Protein AF-A0A2E2Q9J4-F1 (afdb_monomer_lite)

Radius of gyration: 20.34 Å; chains: 1; bounding box: 45×40×58 Å

Foldseek 3Di:
DPPVVVVVVVLVVLVVLLVP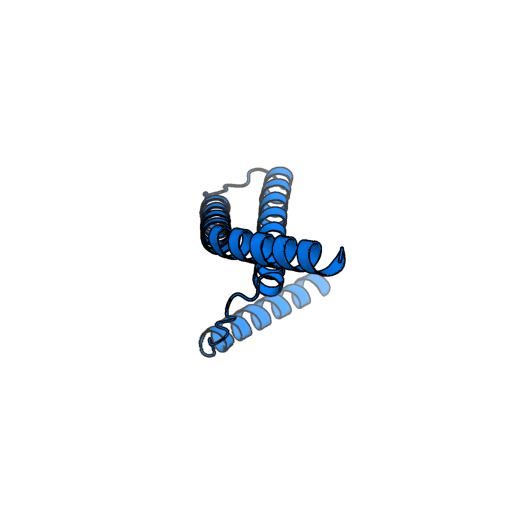LVVVLVVLVVVLCCLVPPPCPPPDPVSVVVSVVVSVVSVVVNVVSVVSNVVSVPDDPPDDDPVVVVVVVVVVVVVVVVVVVVVD

Structure (mmCIF, N/CA/C/O backbone):
data_AF-A0A2E2Q9J4-F1
#
_entry.id   AF-A0A2E2Q9J4-F1
#
loop_
_atom_site.group_PDB
_atom_site.id
_atom_site.type_symbol
_atom_site.label_atom_id
_atom_site.label_alt_id
_atom_site.label_comp_id
_atom_site.label_asym_id
_atom_site.label_entity_id
_atom_site.label_seq_id
_atom_site.pdbx_PDB_ins_code
_atom_site.Cartn_x
_atom_site.Cartn_y
_atom_site.Cartn_z
_atom_site.occupancy
_atom_site.B_iso_or_equiv
_atom_site.auth_seq_id
_atom_site.auth_comp_id
_atom_site.auth_asym_id
_atom_site.auth_atom_id
_atom_site.pdbx_PDB_model_num
ATOM 1 N N . MET A 1 1 ? -14.251 17.903 36.194 1.00 48.47 1 MET A N 1
ATOM 2 C CA . MET A 1 1 ? -14.145 16.563 35.578 1.00 48.47 1 MET A CA 1
ATOM 3 C C . MET A 1 1 ? -13.635 16.670 34.136 1.00 48.47 1 MET A C 1
ATOM 5 O O . MET A 1 1 ? -14.424 16.566 33.209 1.00 48.47 1 MET A O 1
ATOM 9 N N . PRO A 1 2 ? -12.333 16.927 33.919 1.00 60.81 2 PRO A N 1
ATOM 10 C CA . PRO A 1 2 ? -11.774 17.110 32.572 1.00 60.81 2 PRO A CA 1
ATOM 11 C C . PRO A 1 2 ? -11.471 15.797 31.820 1.00 60.81 2 PRO A C 1
ATOM 13 O O . PRO A 1 2 ? -11.302 15.824 30.607 1.00 60.81 2 PRO A O 1
ATOM 16 N N . GLN A 1 3 ? -11.422 14.647 32.504 1.00 58.97 3 GLN A N 1
ATOM 17 C CA . GLN A 1 3 ? -10.981 13.381 31.897 1.00 58.97 3 GLN A CA 1
ATOM 18 C C . GLN A 1 3 ? -12.063 12.687 31.043 1.00 58.97 3 GLN A C 1
ATOM 20 O O . GLN A 1 3 ? -11.729 12.052 30.051 1.00 58.97 3 GLN A O 1
ATOM 25 N N . GLU A 1 4 ? -13.355 12.868 31.344 1.00 63.12 4 GLU A N 1
ATOM 26 C CA . GLU A 1 4 ? -14.455 12.246 30.577 1.00 63.12 4 GLU A CA 1
ATOM 27 C C . GLU A 1 4 ? -14.668 12.848 29.179 1.00 63.12 4 GLU A C 1
ATOM 29 O O . GLU A 1 4 ? -15.202 12.178 28.299 1.00 63.12 4 GLU A O 1
ATOM 34 N N . GLN A 1 5 ? -14.278 14.107 28.950 1.00 65.75 5 GLN A N 1
ATOM 35 C CA . GLN A 1 5 ? -14.431 14.742 27.633 1.00 65.75 5 GLN A CA 1
ATOM 36 C C . GLN A 1 5 ? -13.358 14.268 26.645 1.00 65.75 5 GLN A C 1
ATOM 38 O O . GLN A 1 5 ? -13.662 14.075 25.472 1.00 65.75 5 GLN A O 1
ATOM 43 N N . GLY A 1 6 ? -12.131 14.021 27.121 1.00 68.00 6 GLY A N 1
ATOM 44 C CA . GLY A 1 6 ? -11.033 13.517 26.289 1.00 68.00 6 GLY A CA 1
ATOM 45 C C . GLY A 1 6 ? -11.301 12.116 25.736 1.00 68.00 6 GLY A C 1
ATOM 46 O O . GLY A 1 6 ? -11.124 11.889 24.544 1.00 68.00 6 GLY A O 1
ATOM 47 N N . VAL A 1 7 ? -11.827 11.216 26.573 1.00 74.25 7 VAL A N 1
ATOM 48 C CA . VAL A 1 7 ? -12.165 9.836 26.174 1.00 74.25 7 VAL A CA 1
ATOM 49 C C . VAL A 1 7 ? -13.255 9.813 25.096 1.00 74.25 7 VAL A C 1
ATOM 51 O O . VAL A 1 7 ? -13.136 9.098 24.107 1.00 74.25 7 V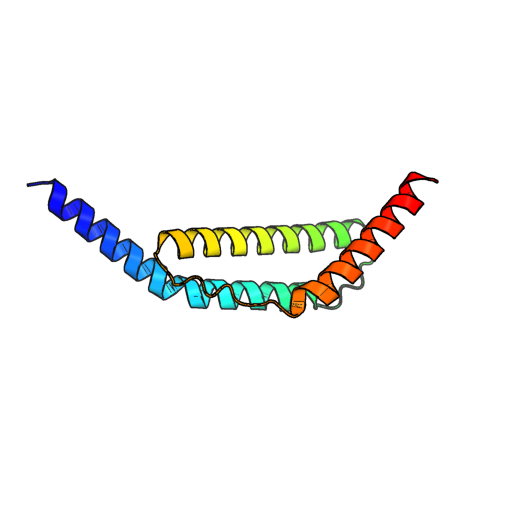AL A O 1
ATOM 54 N N . LYS A 1 8 ? -14.283 10.664 25.218 1.00 79.00 8 LYS A N 1
ATOM 55 C CA . LYS A 1 8 ? -15.370 10.746 24.226 1.00 79.00 8 LYS A CA 1
ATOM 56 C C . LYS A 1 8 ? -14.905 11.252 22.858 1.00 79.00 8 LYS A C 1
ATOM 58 O O . LYS A 1 8 ? -15.421 10.798 21.841 1.00 79.00 8 LYS A O 1
ATOM 63 N N . ILE A 1 9 ? -13.952 12.186 22.826 1.00 81.88 9 ILE A N 1
ATOM 64 C CA . ILE A 1 9 ? -13.378 12.701 21.572 1.00 81.88 9 ILE A CA 1
ATOM 65 C C . ILE A 1 9 ? -12.533 11.620 20.892 1.00 81.88 9 ILE A C 1
ATOM 67 O O . ILE A 1 9 ? -12.607 11.461 19.673 1.00 81.88 9 ILE A O 1
ATOM 71 N N . GLU A 1 10 ? -11.757 10.860 21.666 1.00 84.25 10 GLU A N 1
ATOM 72 C CA . GLU A 1 10 ? -10.932 9.771 21.141 1.00 84.25 10 GLU A CA 1
ATOM 73 C C . GLU A 1 10 ? -11.788 8.652 20.528 1.00 84.25 10 GLU A C 1
ATOM 75 O O . GLU A 1 10 ? -11.547 8.251 19.390 1.00 84.25 10 GLU A O 1
ATOM 80 N N . GLU A 1 11 ? -12.827 8.198 21.234 1.00 85.12 11 GLU A N 1
ATOM 81 C CA . GLU A 1 11 ? -13.756 7.174 20.736 1.00 85.12 11 GLU A CA 1
ATOM 82 C C . GLU A 1 11 ? -14.476 7.610 19.457 1.00 85.12 11 GLU A C 1
ATOM 84 O O . GLU A 1 11 ? -14.653 6.820 18.529 1.00 85.12 11 GLU A O 1
ATOM 89 N N . GLU A 1 12 ? -14.886 8.876 19.391 1.00 89.12 12 GLU A N 1
ATOM 90 C CA . GLU A 1 12 ? -15.554 9.418 18.214 1.00 89.12 12 GLU A CA 1
ATOM 91 C C . GLU A 1 12 ? -14.607 9.523 17.016 1.00 89.12 12 GLU A C 1
ATOM 93 O O . GLU A 1 12 ? -14.956 9.127 15.904 1.00 89.12 12 GLU A O 1
ATOM 98 N N . THR A 1 13 ? -13.371 9.960 17.256 1.00 87.56 13 THR A N 1
ATOM 99 C CA . THR A 1 13 ? -12.319 9.989 16.233 1.00 87.56 13 THR A CA 1
ATOM 100 C C . THR A 1 13 ? -12.043 8.582 15.701 1.00 87.56 13 THR A C 1
ATOM 102 O O . THR A 1 13 ? -11.959 8.379 14.489 1.00 87.56 13 THR A O 1
ATOM 105 N N . ARG A 1 14 ? -11.972 7.586 16.593 1.00 87.44 14 ARG A N 1
ATOM 106 C CA . ARG A 1 14 ? -11.768 6.184 16.222 1.00 87.44 14 ARG A CA 1
ATOM 107 C C . ARG A 1 14 ? -12.900 5.652 15.346 1.00 87.44 14 ARG A C 1
ATOM 109 O O . ARG A 1 14 ? -12.624 5.034 14.322 1.00 87.44 14 ARG A O 1
ATOM 116 N N . ARG A 1 15 ? -14.159 5.954 15.686 1.00 88.00 15 ARG A N 1
ATOM 117 C CA . ARG A 1 15 ? -15.331 5.578 14.873 1.00 88.00 15 ARG A CA 1
ATOM 118 C C . ARG A 1 15 ? -15.302 6.194 13.476 1.00 88.00 15 ARG A C 1
ATOM 120 O O . ARG A 1 15 ? -15.567 5.496 12.502 1.00 88.00 15 ARG A O 1
ATOM 127 N N . GLN A 1 16 ? -14.969 7.478 13.364 1.00 88.31 16 GLN A N 1
ATOM 128 C CA . GLN A 1 16 ? -14.900 8.162 12.067 1.00 88.31 16 GLN A CA 1
ATOM 129 C C . GLN A 1 16 ? -13.794 7.585 11.181 1.00 88.31 16 GLN A C 1
ATOM 131 O O . GLN A 1 16 ? -14.014 7.327 9.997 1.00 88.31 16 GLN A O 1
ATOM 136 N N . ILE A 1 17 ? -12.627 7.322 11.771 1.00 86.56 17 ILE A N 1
ATOM 137 C CA . ILE A 1 17 ? -11.513 6.659 11.092 1.00 86.56 17 ILE A CA 1
ATOM 138 C C . ILE A 1 17 ? -11.928 5.256 10.641 1.00 86.56 17 ILE A C 1
ATOM 140 O O . ILE A 1 17 ? -11.709 4.904 9.483 1.00 86.56 17 ILE A O 1
ATOM 144 N N . ALA A 1 18 ? -12.587 4.484 11.507 1.00 86.19 18 ALA A N 1
ATOM 145 C CA . ALA A 1 18 ? -13.046 3.142 11.170 1.00 86.19 18 ALA A CA 1
ATOM 146 C C . ALA A 1 18 ? -14.074 3.116 10.033 1.00 86.19 18 ALA A C 1
ATOM 148 O O . ALA A 1 18 ? -14.081 2.182 9.236 1.00 86.19 18 ALA A O 1
ATOM 149 N N . HIS A 1 19 ? -14.911 4.149 9.929 1.00 87.62 19 HIS A N 1
ATOM 150 C CA . HIS A 1 19 ? -15.872 4.285 8.839 1.00 87.62 19 HIS A CA 1
ATOM 151 C C . HIS A 1 19 ? -15.202 4.622 7.498 1.00 87.62 19 HIS A C 1
ATOM 153 O O . HIS A 1 19 ? -15.603 4.104 6.463 1.00 87.62 19 HIS A O 1
ATOM 159 N N . PHE A 1 20 ? -14.174 5.474 7.510 1.00 88.81 20 PHE A N 1
ATOM 160 C CA . PHE A 1 20 ? -13.497 5.947 6.298 1.00 88.81 20 PHE A CA 1
ATOM 161 C C . PHE A 1 20 ? -12.455 4.962 5.739 1.00 88.81 20 PHE A C 1
ATOM 163 O O . PHE A 1 20 ? -12.241 4.887 4.528 1.00 88.81 20 PHE A O 1
ATOM 170 N N . LEU A 1 21 ? -11.769 4.227 6.616 1.00 88.94 21 LEU A N 1
ATOM 171 C CA . LEU A 1 21 ? -10.604 3.423 6.247 1.00 88.94 21 LEU A CA 1
ATOM 172 C C . LEU A 1 21 ? -10.856 2.309 5.221 1.00 88.94 21 LEU A C 1
ATOM 174 O O . LEU A 1 21 ? -10.004 2.166 4.341 1.00 88.94 21 LEU A O 1
ATOM 178 N N . PRO A 1 22 ? -11.960 1.538 5.276 1.00 88.62 22 PRO A N 1
ATOM 179 C CA . PRO A 1 22 ? -12.207 0.478 4.300 1.00 88.62 22 PRO A CA 1
ATOM 180 C C . PRO A 1 22 ? -12.186 0.991 2.854 1.00 88.62 22 PRO A C 1
ATOM 182 O O . PRO A 1 22 ? -11.465 0.448 2.014 1.00 88.62 22 PRO A O 1
ATOM 185 N N . ASP A 1 23 ? -12.880 2.098 2.585 1.00 89.88 23 ASP A N 1
ATOM 186 C CA . ASP A 1 23 ? -12.938 2.708 1.253 1.00 89.88 23 ASP A CA 1
ATOM 187 C C . ASP A 1 23 ? -11.582 3.287 0.832 1.00 89.88 23 ASP A C 1
ATOM 189 O O . ASP A 1 23 ? -11.167 3.156 -0.323 1.00 89.88 23 ASP A O 1
ATOM 193 N N . ALA A 1 24 ? -10.853 3.902 1.770 1.00 89.81 24 ALA A N 1
ATOM 194 C CA . ALA A 1 24 ? -9.519 4.437 1.512 1.00 89.81 24 ALA A CA 1
ATOM 195 C C . ALA A 1 24 ? -8.516 3.332 1.136 1.00 89.81 24 ALA A C 1
ATOM 197 O O . ALA A 1 24 ? -7.735 3.502 0.194 1.00 89.81 24 ALA A O 1
ATOM 198 N N . ILE A 1 25 ? -8.561 2.192 1.834 1.00 88.56 25 ILE A N 1
ATOM 199 C CA . ILE A 1 25 ? -7.723 1.020 1.552 1.00 88.56 25 ILE A CA 1
ATOM 200 C C . ILE A 1 25 ? -8.086 0.443 0.183 1.00 88.56 25 ILE A C 1
ATOM 202 O O . ILE A 1 25 ? -7.201 0.285 -0.659 1.00 88.56 25 ILE A O 1
ATOM 206 N N . ALA A 1 26 ? -9.375 0.200 -0.075 1.00 90.56 26 ALA A N 1
ATOM 207 C CA . ALA A 1 26 ? -9.846 -0.349 -1.345 1.00 90.56 26 ALA A CA 1
ATOM 208 C C . ALA A 1 26 ? -9.439 0.531 -2.537 1.00 90.56 26 ALA A C 1
ATOM 210 O O . ALA A 1 26 ? -8.875 0.043 -3.518 1.00 90.56 26 ALA A O 1
ATOM 211 N N . LYS A 1 27 ? -9.638 1.850 -2.428 1.00 93.62 27 LYS A N 1
ATOM 212 C CA . LYS A 1 27 ? -9.265 2.808 -3.475 1.00 93.62 27 LYS A CA 1
ATOM 213 C C . LYS A 1 27 ? -7.756 2.860 -3.710 1.00 93.62 27 LYS A C 1
ATOM 215 O O . LYS A 1 27 ? -7.323 2.956 -4.860 1.00 93.62 27 LYS A O 1
ATOM 220 N N . THR A 1 28 ? -6.957 2.798 -2.646 1.00 91.19 28 THR A N 1
ATOM 221 C CA . THR A 1 28 ? -5.490 2.822 -2.758 1.00 91.19 28 THR A CA 1
ATOM 222 C C . THR A 1 28 ? -4.975 1.543 -3.415 1.00 91.19 28 THR A C 1
ATOM 224 O O . THR A 1 28 ? -4.143 1.625 -4.315 1.00 91.19 28 THR A O 1
ATOM 227 N N . LEU A 1 29 ? -5.516 0.378 -3.042 1.00 92.69 29 LEU A N 1
ATOM 228 C CA . LEU A 1 29 ? -5.187 -0.900 -3.675 1.00 92.69 29 LEU A CA 1
ATOM 229 C C . LEU A 1 29 ? -5.570 -0.924 -5.157 1.00 92.69 29 LEU A C 1
ATOM 231 O O . LEU A 1 29 ? -4.773 -1.381 -5.972 1.00 92.69 29 LEU A O 1
ATOM 235 N N . GLN A 1 30 ? -6.750 -0.409 -5.517 1.00 93.00 30 GLN A N 1
ATOM 236 C CA . GLN A 1 30 ? -7.160 -0.326 -6.919 1.00 93.00 30 GLN A CA 1
ATOM 237 C C . GLN A 1 30 ? -6.231 0.597 -7.713 1.00 93.00 30 GLN A C 1
ATOM 239 O O . GLN A 1 30 ? -5.709 0.195 -8.742 1.00 93.00 30 GLN A O 1
ATOM 244 N N . SER A 1 31 ? -5.941 1.788 -7.183 1.00 90.81 31 SER A N 1
ATOM 245 C CA . SER A 1 31 ? -5.028 2.743 -7.827 1.00 90.81 31 SER A CA 1
ATOM 246 C C . SER A 1 31 ? -3.623 2.164 -8.011 1.00 90.81 31 SER A C 1
ATOM 248 O O . SER A 1 31 ? -2.983 2.420 -9.025 1.00 90.81 31 SER A O 1
ATOM 250 N N . TYR A 1 32 ? -3.137 1.384 -7.038 1.00 93.12 32 TYR A N 1
ATOM 251 C CA . TYR A 1 32 ? -1.864 0.677 -7.151 1.00 93.12 32 TYR A CA 1
ATOM 252 C C . TYR A 1 32 ? -1.890 -0.359 -8.277 1.00 93.12 32 TYR A C 1
ATOM 254 O O . TYR A 1 32 ? -0.981 -0.352 -9.098 1.00 93.12 32 TYR A O 1
ATOM 262 N N . LYS A 1 33 ? -2.921 -1.215 -8.331 1.00 91.62 33 LYS A N 1
ATOM 263 C CA . LYS A 1 33 ? -3.071 -2.227 -9.388 1.00 91.62 33 LYS A CA 1
ATOM 264 C C . LYS A 1 33 ? -3.147 -1.574 -10.763 1.00 91.62 33 LYS A C 1
ATOM 266 O O . LYS A 1 33 ? -2.358 -1.918 -11.627 1.00 91.62 33 LYS A O 1
ATOM 271 N N . ASP A 1 34 ? -3.999 -0.563 -10.919 1.00 91.56 34 ASP A N 1
ATOM 272 C CA . ASP A 1 34 ? -4.151 0.172 -12.179 1.00 91.56 34 ASP A CA 1
ATOM 273 C C . ASP A 1 34 ? -2.831 0.815 -12.627 1.00 91.56 34 ASP A C 1
ATOM 275 O O . ASP A 1 34 ? -2.503 0.814 -13.810 1.00 91.56 34 ASP A O 1
ATOM 279 N N . PHE A 1 35 ? -2.062 1.369 -11.684 1.00 90.00 35 PHE A N 1
ATOM 280 C CA . PHE A 1 35 ? -0.762 1.962 -11.983 1.00 90.00 35 PHE A CA 1
ATOM 281 C C . PHE A 1 35 ? 0.287 0.900 -12.327 1.00 90.00 35 PHE A C 1
ATOM 283 O O . PHE A 1 35 ? 1.033 1.089 -13.281 1.00 90.00 35 PHE A O 1
ATOM 290 N N . TYR A 1 36 ? 0.336 -0.209 -11.589 1.00 89.06 36 TYR A N 1
ATOM 291 C CA . TYR A 1 36 ? 1.280 -1.305 -11.815 1.00 89.06 36 TYR A CA 1
ATOM 292 C C . TYR A 1 36 ? 1.021 -2.032 -13.142 1.00 89.06 36 TYR A C 1
ATOM 294 O O . TYR A 1 36 ? 1.961 -2.307 -13.881 1.00 89.06 36 TYR A O 1
ATOM 302 N N . ASP A 1 37 ? -0.249 -2.287 -13.457 1.00 87.38 37 ASP A N 1
ATOM 303 C CA . ASP A 1 37 ? -0.686 -2.964 -14.682 1.00 87.38 37 ASP A CA 1
ATOM 304 C C . ASP A 1 37 ? -0.708 -2.026 -15.896 1.00 87.38 37 ASP A C 1
ATOM 306 O O . ASP A 1 37 ? -0.876 -2.485 -17.028 1.00 87.38 37 ASP A O 1
ATOM 310 N N . SER A 1 38 ? -0.556 -0.709 -15.692 1.00 83.56 38 SER A N 1
ATOM 311 C CA . SER A 1 38 ? -0.393 0.216 -16.809 1.00 83.56 38 SER A CA 1
ATOM 312 C C . SER A 1 38 ? 0.881 -0.162 -17.559 1.00 83.56 38 SER A C 1
ATOM 314 O O . SER A 1 38 ? 1.975 -0.077 -17.008 1.00 83.56 38 SER A O 1
ATOM 316 N N . ASP A 1 39 ? 0.701 -0.659 -18.787 1.00 60.94 39 ASP A N 1
ATOM 317 C CA . ASP A 1 39 ? 1.727 -1.240 -19.654 1.00 60.94 39 ASP A CA 1
ATOM 318 C C . ASP A 1 39 ? 2.926 -0.296 -19.783 1.00 60.94 39 ASP A C 1
ATOM 320 O O . ASP A 1 39 ? 2.958 0.633 -20.595 1.00 60.94 39 ASP A O 1
ATOM 324 N N . ALA A 1 40 ? 3.896 -0.480 -18.896 1.00 64.56 40 ALA A N 1
ATOM 325 C CA . ALA A 1 40 ? 5.049 0.376 -18.817 1.00 64.56 40 ALA A CA 1
ATOM 326 C C . ALA A 1 40 ? 6.132 -0.245 -19.694 1.00 64.56 40 ALA A C 1
ATOM 328 O O . ALA A 1 40 ? 7.031 -0.948 -19.230 1.00 64.56 40 ALA A O 1
ATOM 329 N N . GLY A 1 41 ? 6.028 0.021 -20.996 1.00 74.19 41 GLY A N 1
ATOM 330 C CA . GLY A 1 41 ? 7.148 -0.103 -21.919 1.00 74.19 41 GLY A CA 1
ATOM 331 C C . GLY A 1 41 ? 8.241 0.873 -21.495 1.00 74.19 41 GLY A C 1
ATOM 332 O O . GLY A 1 41 ? 8.325 1.975 -22.022 1.00 74.19 41 GLY A O 1
ATOM 333 N N . PHE A 1 42 ? 9.024 0.508 -20.478 1.00 84.31 42 PHE A N 1
ATOM 334 C CA . PHE A 1 42 ? 10.079 1.358 -19.945 1.00 84.31 42 PHE A CA 1
ATOM 335 C C . PHE A 1 42 ? 11.157 1.545 -21.014 1.00 84.31 42 PHE A C 1
ATOM 337 O O . PHE A 1 42 ? 11.858 0.595 -21.365 1.00 84.31 42 PHE A O 1
ATOM 344 N N . GLU A 1 43 ? 11.330 2.771 -21.502 1.00 89.38 43 GLU A N 1
ATOM 345 C CA . GLU A 1 43 ? 12.353 3.088 -22.503 1.00 89.38 43 GLU A CA 1
ATOM 346 C C . GLU A 1 43 ? 13.707 3.389 -21.843 1.00 89.38 43 GLU A C 1
ATOM 348 O O . GLU A 1 43 ? 14.756 3.386 -22.493 1.00 89.38 43 GLU A O 1
ATOM 353 N N . SER A 1 44 ? 13.712 3.623 -20.525 1.00 91.31 44 SER A N 1
ATOM 354 C CA . SER A 1 44 ? 14.923 3.917 -19.763 1.00 91.31 44 SER A CA 1
ATOM 355 C C . SER A 1 44 ? 14.906 3.378 -18.329 1.00 91.31 44 SER A C 1
ATOM 357 O O . SER A 1 44 ? 13.871 3.262 -17.671 1.00 91.31 44 SER A O 1
ATOM 359 N N . ALA A 1 45 ? 16.102 3.142 -17.773 1.00 91.31 45 ALA A N 1
ATOM 360 C CA . ALA A 1 45 ? 16.269 2.788 -16.358 1.00 91.31 45 ALA A CA 1
ATOM 361 C C . ALA A 1 45 ? 15.710 3.864 -15.404 1.00 91.31 45 ALA A C 1
ATOM 363 O O . ALA A 1 45 ? 15.318 3.564 -14.275 1.00 91.31 45 ALA A O 1
ATOM 364 N N . LYS A 1 46 ? 15.660 5.126 -15.853 1.00 92.25 46 LYS A N 1
ATOM 365 C CA . LYS A 1 46 ? 15.084 6.236 -15.090 1.00 92.25 46 LYS A CA 1
ATOM 366 C C . LYS A 1 46 ? 13.567 6.098 -14.971 1.00 92.25 46 LYS A C 1
ATOM 368 O O . LYS A 1 46 ? 13.046 6.286 -13.876 1.00 92.25 46 LYS A O 1
ATOM 373 N N . GLU A 1 47 ? 12.880 5.762 -16.061 1.00 90.00 47 GLU A N 1
ATOM 374 C CA . GLU A 1 47 ? 11.431 5.519 -16.058 1.00 90.00 47 GLU A CA 1
ATOM 375 C C . GLU A 1 47 ? 11.071 4.312 -15.200 1.00 90.00 47 GLU A C 1
ATOM 377 O O . GLU A 1 47 ? 10.203 4.426 -14.337 1.00 90.00 47 GLU A O 1
ATOM 382 N N . PHE A 1 48 ? 11.812 3.209 -15.349 1.00 90.06 48 PHE A N 1
ATOM 383 C CA . PHE A 1 48 ? 11.659 2.033 -14.492 1.00 90.06 48 PHE A CA 1
ATOM 384 C C . PHE A 1 48 ? 11.814 2.391 -13.006 1.00 90.06 48 PHE A C 1
ATOM 386 O O . PHE A 1 48 ? 10.957 2.076 -12.181 1.00 90.06 48 PHE A O 1
ATOM 393 N N . SER A 1 49 ? 12.887 3.108 -12.656 1.00 92.12 49 SER A N 1
ATOM 394 C CA . SER A 1 49 ? 13.157 3.518 -11.274 1.00 92.12 49 SER A CA 1
ATOM 395 C C . SER A 1 49 ? 12.077 4.452 -10.717 1.00 92.12 49 SER A C 1
ATOM 397 O O . SER A 1 49 ? 11.652 4.289 -9.570 1.00 92.12 49 SER A O 1
ATOM 399 N N . ALA A 1 50 ? 11.595 5.407 -11.518 1.00 91.88 50 ALA A N 1
ATOM 400 C CA . ALA A 1 50 ? 10.540 6.334 -11.119 1.00 91.88 50 ALA A CA 1
ATOM 401 C C . ALA A 1 50 ? 9.205 5.611 -10.884 1.00 91.88 50 ALA A C 1
ATOM 403 O O . ALA A 1 50 ? 8.592 5.795 -9.831 1.00 91.88 50 ALA A O 1
ATOM 404 N N . HIS A 1 51 ? 8.797 4.744 -11.814 1.00 91.25 51 HIS A N 1
ATOM 405 C CA . HIS A 1 51 ? 7.591 3.930 -11.683 1.00 91.25 51 HIS A CA 1
ATOM 406 C C . HIS A 1 51 ? 7.666 3.032 -10.445 1.00 91.25 51 HIS A C 1
ATOM 408 O O . HIS A 1 51 ? 6.783 3.062 -9.590 1.00 91.25 51 HIS A O 1
ATOM 414 N N . HIS A 1 52 ? 8.771 2.306 -10.272 1.00 90.81 52 HIS A N 1
ATOM 415 C CA . HIS A 1 52 ? 8.929 1.412 -9.131 1.00 90.81 52 HIS A CA 1
ATOM 416 C C . HIS A 1 52 ? 8.997 2.172 -7.793 1.00 90.81 52 HIS A C 1
ATOM 418 O O . HIS A 1 52 ? 8.514 1.686 -6.770 1.00 90.81 52 HIS A O 1
ATOM 424 N N . SER A 1 53 ? 9.541 3.394 -7.779 1.00 92.94 53 SER A N 1
ATOM 425 C CA . SER A 1 53 ? 9.514 4.266 -6.596 1.00 92.94 53 SER A CA 1
ATOM 426 C C . SER A 1 53 ? 8.094 4.721 -6.244 1.00 92.94 53 SER A C 1
ATOM 428 O O . SER A 1 53 ? 7.741 4.735 -5.065 1.00 92.94 53 SER A O 1
ATOM 430 N N . ALA A 1 54 ? 7.262 5.035 -7.242 1.00 91.00 54 ALA A N 1
ATOM 431 C CA . ALA A 1 54 ? 5.851 5.350 -7.030 1.00 91.00 54 ALA A CA 1
ATOM 432 C C . ALA A 1 54 ? 5.077 4.138 -6.479 1.00 91.00 54 ALA A C 1
ATOM 434 O O . ALA A 1 54 ? 4.349 4.277 -5.495 1.00 91.00 54 ALA A O 1
ATOM 435 N N . CYS A 1 55 ? 5.316 2.939 -7.021 1.00 91.44 55 CYS A N 1
ATOM 436 C CA . CYS A 1 55 ? 4.752 1.685 -6.509 1.00 91.44 55 CYS A CA 1
ATOM 437 C C . CYS A 1 55 ? 5.116 1.445 -5.036 1.00 91.44 55 CYS A C 1
ATOM 439 O O . CYS A 1 55 ? 4.243 1.167 -4.215 1.00 91.44 55 CYS A O 1
ATOM 441 N N . LYS A 1 56 ? 6.389 1.631 -4.661 1.00 92.69 56 LYS A N 1
ATOM 442 C CA . LYS A 1 56 ? 6.829 1.523 -3.258 1.00 92.69 56 LYS A CA 1
ATOM 443 C C . LYS A 1 56 ? 6.123 2.523 -2.343 1.00 92.69 56 LYS A C 1
ATOM 445 O O .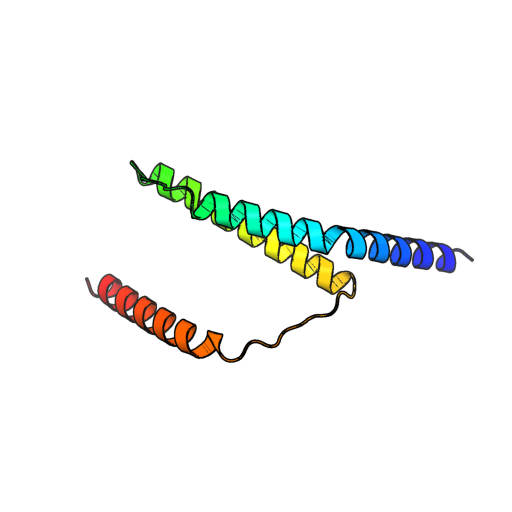 LYS A 1 56 ? 5.729 2.162 -1.237 1.00 92.69 56 LYS A O 1
ATOM 450 N N . ALA A 1 57 ? 5.952 3.767 -2.792 1.00 93.31 57 ALA A N 1
ATOM 451 C CA . ALA A 1 57 ? 5.241 4.784 -2.023 1.00 93.31 57 ALA A CA 1
ATOM 452 C C . ALA A 1 57 ? 3.758 4.421 -1.822 1.00 93.31 57 ALA A C 1
ATOM 454 O O . ALA A 1 57 ? 3.230 4.601 -0.725 1.00 93.31 57 ALA A O 1
ATOM 455 N N . ALA A 1 58 ? 3.103 3.861 -2.844 1.00 90.94 58 ALA A N 1
ATOM 456 C CA . ALA A 1 58 ? 1.728 3.379 -2.744 1.00 90.94 58 ALA A CA 1
ATOM 457 C C . ALA A 1 58 ? 1.592 2.218 -1.742 1.00 90.94 58 ALA A C 1
ATOM 459 O O . ALA A 1 58 ? 0.698 2.249 -0.898 1.00 90.94 58 ALA A O 1
ATOM 460 N N . ILE A 1 59 ? 2.509 1.244 -1.763 1.00 91.31 59 ILE A N 1
ATOM 461 C CA . ILE A 1 59 ? 2.528 0.139 -0.788 1.00 91.31 59 ILE A CA 1
ATOM 462 C C . ILE A 1 59 ? 2.713 0.673 0.639 1.00 91.31 59 ILE A C 1
ATOM 464 O O . ILE A 1 59 ? 1.940 0.327 1.529 1.00 91.31 59 ILE A O 1
ATOM 468 N N . ALA A 1 60 ? 3.669 1.582 0.854 1.00 92.56 60 ALA A N 1
ATOM 469 C CA . ALA A 1 60 ? 3.883 2.203 2.163 1.00 92.56 60 ALA A CA 1
ATOM 470 C C . ALA A 1 60 ? 2.638 2.965 2.663 1.00 92.56 60 ALA A C 1
ATOM 472 O O . ALA A 1 60 ? 2.350 2.979 3.862 1.00 92.56 60 ALA A O 1
ATOM 473 N N . HIS A 1 61 ? 1.871 3.575 1.754 1.00 92.62 61 HIS A N 1
ATOM 474 C CA . HIS A 1 61 ? 0.598 4.208 2.089 1.00 92.62 61 HIS A CA 1
ATOM 475 C C . HIS A 1 61 ? -0.451 3.177 2.536 1.00 92.62 61 HIS A C 1
ATOM 477 O O . HIS A 1 61 ? -1.091 3.381 3.566 1.00 92.62 61 HIS A O 1
ATOM 483 N N . VAL A 1 62 ? -0.581 2.042 1.838 1.00 91.19 62 VAL A N 1
ATOM 484 C CA . VAL A 1 62 ? -1.476 0.943 2.251 1.00 91.19 62 VAL A CA 1
ATOM 485 C C .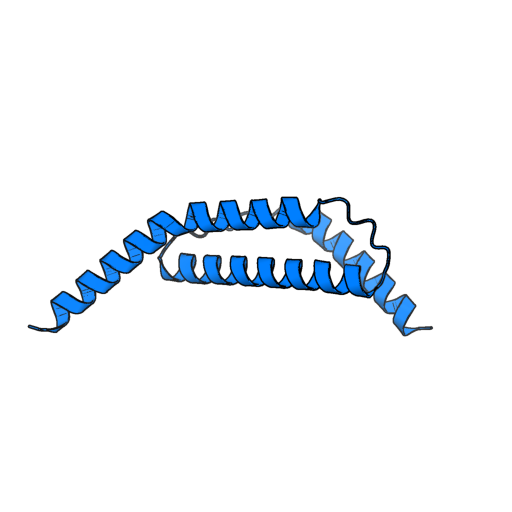 VAL A 1 62 ? -1.090 0.402 3.630 1.00 91.19 62 VAL A C 1
ATOM 487 O O . VAL A 1 62 ? -1.957 0.248 4.489 1.00 91.19 62 VAL A O 1
ATOM 490 N N . GLU A 1 63 ? 0.199 0.178 3.891 1.00 90.56 63 GLU A N 1
ATOM 491 C CA . GLU A 1 63 ? 0.675 -0.263 5.209 1.00 90.56 63 GLU A CA 1
ATOM 492 C C . GLU A 1 63 ? 0.292 0.715 6.327 1.00 90.56 63 GLU A C 1
ATOM 494 O O . GLU A 1 63 ? -0.068 0.294 7.430 1.00 90.56 63 GLU A O 1
ATOM 499 N N . LEU A 1 64 ? 0.364 2.025 6.063 1.00 92.69 64 LEU A N 1
ATOM 500 C CA . LEU A 1 64 ? -0.046 3.048 7.021 1.00 92.69 64 LEU A CA 1
ATOM 501 C C . LEU A 1 64 ? -1.553 2.990 7.296 1.00 92.69 64 LEU A C 1
ATOM 503 O O . LEU A 1 64 ? -1.957 3.062 8.457 1.00 92.69 64 LEU A O 1
ATOM 507 N N . LEU A 1 65 ? -2.373 2.818 6.258 1.00 89.62 65 LEU A N 1
ATOM 508 C CA . LEU A 1 65 ? -3.823 2.675 6.404 1.00 89.62 65 LEU A CA 1
ATOM 509 C C . LEU A 1 65 ? -4.188 1.416 7.204 1.00 89.62 65 LEU A C 1
ATOM 511 O O . LEU A 1 65 ? -5.040 1.487 8.084 1.00 89.62 65 LEU A O 1
ATOM 515 N N . ILE A 1 66 ? -3.497 0.292 6.977 1.00 87.50 66 ILE A N 1
ATOM 516 C CA . ILE A 1 66 ? -3.676 -0.941 7.763 1.00 87.50 66 ILE A CA 1
ATOM 517 C C . ILE A 1 66 ? -3.294 -0.715 9.230 1.00 87.50 66 ILE A C 1
ATOM 519 O O . ILE A 1 66 ? -4.026 -1.124 10.130 1.00 87.50 66 ILE A O 1
ATOM 523 N N . LYS A 1 67 ? -2.169 -0.040 9.503 1.00 88.69 67 LYS A N 1
ATOM 524 C CA . LYS A 1 67 ? -1.774 0.312 10.880 1.00 88.69 67 LYS A CA 1
ATOM 525 C C . LYS A 1 67 ? -2.834 1.178 11.559 1.00 88.69 67 LYS A C 1
ATOM 527 O O . LYS A 1 67 ? -3.144 0.950 12.727 1.00 88.69 67 LYS A O 1
ATOM 532 N N . LEU A 1 68 ? -3.413 2.131 10.828 1.00 88.00 68 LEU A N 1
ATOM 533 C CA . LEU A 1 68 ? -4.486 2.976 11.340 1.00 88.00 68 LEU A CA 1
ATOM 534 C C . LEU A 1 68 ? -5.783 2.183 11.568 1.00 88.00 68 LEU A C 1
ATOM 536 O O . LEU A 1 68 ? -6.463 2.421 12.559 1.00 88.00 68 LEU A O 1
ATOM 540 N N . ALA A 1 69 ? -6.088 1.199 10.716 1.00 85.00 69 ALA A N 1
ATOM 541 C CA . ALA A 1 69 ? -7.244 0.315 10.880 1.00 85.00 69 ALA A CA 1
ATOM 542 C C . ALA A 1 69 ? -7.126 -0.553 12.135 1.00 85.00 69 ALA A C 1
ATOM 544 O O . ALA A 1 69 ? -8.080 -0.670 12.899 1.00 85.00 69 ALA A O 1
ATOM 545 N N . LYS A 1 70 ? -5.928 -1.087 12.393 1.00 85.25 70 LYS A N 1
ATOM 546 C CA . LYS A 1 70 ? -5.624 -1.837 13.619 1.00 85.25 70 LYS A CA 1
ATOM 547 C C . LYS A 1 70 ? -5.740 -0.966 14.866 1.00 85.25 70 LYS A C 1
ATOM 549 O O . LYS A 1 70 ? -6.265 -1.419 15.873 1.00 85.25 70 LYS A O 1
ATOM 554 N N . TRP A 1 71 ? -5.289 0.288 14.797 1.00 87.62 71 TRP A N 1
ATOM 555 C CA . TRP A 1 71 ? -5.504 1.256 15.879 1.00 87.62 71 TRP A CA 1
ATOM 556 C C . TRP A 1 71 ? -6.993 1.580 16.087 1.00 87.62 71 TRP A C 1
ATOM 558 O O . TRP A 1 71 ? -7.409 1.873 17.205 1.00 87.62 71 TRP A O 1
ATOM 568 N N . ALA A 1 72 ? -7.796 1.509 15.023 1.00 84.31 72 ALA A N 1
ATOM 569 C CA . ALA A 1 72 ? -9.225 1.788 15.052 1.00 84.31 72 ALA A CA 1
ATOM 570 C C . ALA A 1 72 ? -10.120 0.576 15.383 1.00 84.31 72 ALA A C 1
ATOM 572 O O . ALA A 1 72 ? -11.335 0.671 15.220 1.00 84.31 72 ALA A O 1
ATOM 573 N N . ASP A 1 73 ? -9.538 -0.524 15.873 1.00 79.44 73 ASP A N 1
ATOM 574 C CA . ASP A 1 73 ? -10.232 -1.760 16.266 1.00 79.44 73 ASP A CA 1
ATOM 575 C C . ASP A 1 73 ? -11.054 -2.420 15.131 1.00 79.44 73 ASP A C 1
ATOM 577 O O . ASP A 1 73 ? -12.078 -3.059 15.387 1.00 79.44 73 ASP A O 1
ATOM 581 N N . LEU A 1 74 ? -10.625 -2.298 13.864 1.00 67.62 74 LEU A N 1
ATOM 582 C CA . LEU A 1 74 ? -11.241 -3.072 12.777 1.00 67.62 74 LEU A CA 1
ATOM 583 C C . LEU A 1 74 ? -10.870 -4.560 12.896 1.00 67.62 74 LEU A C 1
ATOM 585 O O . LEU A 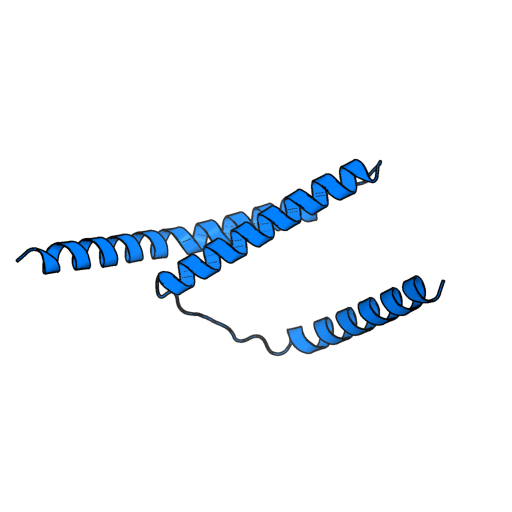1 74 ? -9.720 -4.876 13.215 1.00 67.62 74 LEU A O 1
ATOM 589 N N . PRO A 1 75 ? -11.816 -5.480 12.623 1.00 60.47 75 PRO A N 1
ATOM 590 C CA . PRO A 1 75 ? -11.551 -6.912 12.686 1.00 60.47 75 PRO A CA 1
ATOM 591 C C . PRO A 1 75 ? -10.451 -7.315 11.693 1.00 60.47 75 PRO A C 1
ATOM 593 O O . PRO A 1 75 ? -10.477 -6.921 10.528 1.00 60.47 75 PRO A O 1
ATOM 596 N N . ASP A 1 76 ? -9.486 -8.106 12.171 1.00 54.56 76 ASP A N 1
ATOM 597 C CA . ASP A 1 76 ? -8.386 -8.653 11.370 1.00 54.56 76 ASP A CA 1
ATOM 598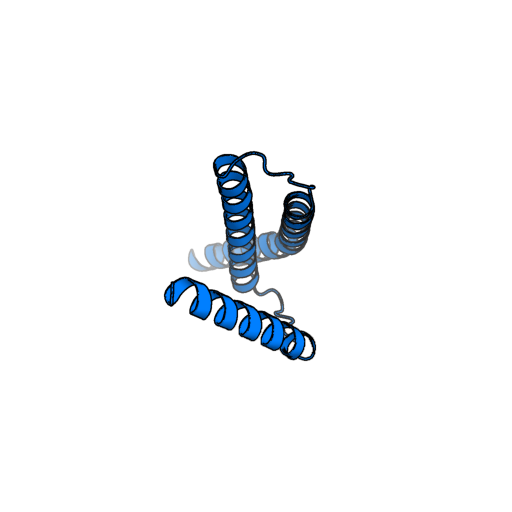 C C . ASP A 1 76 ? -8.807 -10.038 10.846 1.00 54.56 76 ASP A C 1
ATOM 600 O O . ASP A 1 76 ? -8.715 -11.041 11.556 1.00 54.56 76 ASP A O 1
ATOM 604 N N . GLU A 1 77 ? -9.330 -10.105 9.620 1.00 55.16 77 GLU A N 1
ATOM 605 C CA . GLU A 1 77 ? -9.641 -11.378 8.957 1.00 55.16 77 GLU A CA 1
ATOM 606 C C . GLU A 1 77 ? -8.378 -11.945 8.296 1.00 55.16 77 GLU A C 1
ATOM 608 O O . GLU A 1 77 ? -8.182 -11.859 7.088 1.00 55.16 77 GLU A O 1
ATOM 613 N N . THR A 1 78 ? -7.478 -12.520 9.094 1.00 51.78 78 THR A N 1
ATOM 614 C CA . THR A 1 78 ? -6.297 -13.226 8.570 1.00 51.78 78 THR A CA 1
ATOM 615 C C . THR A 1 78 ? -6.555 -14.729 8.526 1.00 51.78 78 THR A C 1
ATOM 617 O O . THR A 1 78 ? -6.358 -15.459 9.497 1.00 51.78 78 THR A O 1
ATOM 620 N N . GLY A 1 79 ? -7.022 -15.204 7.371 1.00 49.94 79 GLY A N 1
ATOM 621 C CA . GLY A 1 79 ? -7.337 -16.611 7.139 1.00 49.94 79 GLY A CA 1
ATOM 622 C C . GLY A 1 79 ? -7.135 -17.038 5.689 1.00 49.94 79 GLY A C 1
ATOM 623 O O . GLY A 1 79 ? -8.099 -17.411 5.034 1.00 49.94 79 GLY A O 1
ATOM 624 N N . HIS A 1 80 ? -5.893 -17.045 5.200 1.00 52.12 80 HIS A N 1
ATOM 625 C CA . HIS A 1 80 ? -5.555 -17.597 3.883 1.00 52.12 80 HIS A CA 1
ATOM 626 C C . HIS A 1 80 ? -4.373 -18.566 4.033 1.00 52.12 80 HIS A C 1
ATOM 628 O O . HIS A 1 80 ? -3.282 -18.143 4.383 1.00 52.12 80 HIS A O 1
ATOM 634 N N . ARG A 1 81 ? -4.617 -19.877 3.864 1.00 54.56 81 ARG A N 1
ATOM 635 C CA . ARG A 1 81 ? -3.601 -20.955 3.975 1.00 54.56 81 ARG A CA 1
ATOM 636 C C . ARG A 1 81 ? -3.240 -21.611 2.633 1.00 54.56 81 ARG A C 1
ATOM 638 O O . ARG A 1 81 ? -2.322 -22.420 2.592 1.00 54.56 81 ARG A O 1
ATOM 645 N N . GLU A 1 82 ? -3.970 -21.328 1.552 1.00 55.47 82 GLU A N 1
ATOM 646 C CA . GLU A 1 82 ? -3.719 -21.933 0.228 1.00 55.47 82 GLU A CA 1
ATOM 647 C C . GLU A 1 82 ? -2.746 -21.113 -0.638 1.00 55.47 82 GLU A C 1
ATOM 649 O O . GLU A 1 82 ? -1.986 -21.696 -1.407 1.00 55.47 82 GLU A O 1
ATOM 654 N N . GLU A 1 83 ? -2.680 -19.790 -0.454 1.00 56.97 83 GLU A N 1
ATOM 655 C CA . GLU A 1 83 ? -1.747 -18.893 -1.164 1.00 56.97 83 GLU A CA 1
ATOM 656 C C . GLU A 1 83 ? -0.268 -19.126 -0.772 1.00 56.97 83 GLU A C 1
ATOM 658 O O . GLU A 1 83 ? 0.651 -18.778 -1.517 1.00 56.97 83 GLU A O 1
ATOM 663 N N . ASP A 1 84 ? -0.021 -19.797 0.358 1.00 64.44 84 ASP A N 1
ATOM 664 C CA . ASP A 1 84 ? 1.316 -20.002 0.929 1.00 64.44 84 ASP A CA 1
ATOM 665 C C . ASP A 1 84 ? 2.223 -20.902 0.066 1.00 64.44 84 ASP A C 1
ATOM 667 O O . ASP A 1 84 ? 3.442 -20.714 0.031 1.00 64.44 84 ASP A O 1
ATOM 671 N N . ALA A 1 85 ? 1.656 -21.884 -0.647 1.00 73.94 85 ALA A N 1
ATOM 672 C CA . ALA A 1 85 ? 2.439 -22.851 -1.423 1.00 73.94 85 ALA A CA 1
ATOM 673 C C . ALA A 1 85 ? 2.956 -22.273 -2.753 1.00 73.94 85 ALA A C 1
ATOM 675 O O . ALA A 1 85 ? 4.104 -22.519 -3.133 1.00 73.94 85 ALA A O 1
ATOM 676 N N . GLU A 1 86 ? 2.128 -21.491 -3.450 1.00 76.12 86 GLU A N 1
ATOM 677 C CA . GLU A 1 86 ? 2.519 -20.798 -4.683 1.00 76.12 86 GLU A CA 1
ATOM 678 C C . GLU A 1 86 ? 3.562 -19.715 -4.386 1.00 76.12 86 GLU A C 1
ATOM 680 O O . GLU A 1 86 ? 4.595 -19.637 -5.059 1.00 76.12 86 GLU A O 1
ATOM 685 N N . LEU A 1 87 ? 3.354 -18.954 -3.306 1.00 73.19 87 LEU A N 1
ATOM 686 C CA . LEU A 1 87 ? 4.310 -17.959 -2.831 1.00 73.19 87 LEU A CA 1
ATOM 687 C C . LEU A 1 87 ? 5.671 -18.586 -2.489 1.00 73.19 87 LEU A C 1
ATOM 689 O O . LEU A 1 87 ? 6.710 -18.050 -2.879 1.00 73.19 87 LEU A O 1
ATOM 693 N N . ALA A 1 88 ? 5.687 -19.740 -1.813 1.00 80.00 88 ALA A N 1
ATOM 694 C CA . ALA A 1 88 ? 6.924 -20.439 -1.465 1.00 80.00 88 ALA A CA 1
ATOM 695 C C . ALA A 1 88 ? 7.750 -20.839 -2.701 1.00 80.00 88 ALA A C 1
ATOM 697 O O . ALA A 1 88 ? 8.977 -20.704 -2.698 1.00 80.00 88 ALA A O 1
ATOM 698 N N . LEU A 1 89 ? 7.094 -21.292 -3.776 1.00 84.56 89 LEU A N 1
ATOM 699 C CA . LEU A 1 89 ? 7.771 -21.626 -5.031 1.00 84.56 89 LEU A CA 1
ATOM 700 C C . LEU A 1 89 ? 8.361 -20.379 -5.707 1.00 84.56 89 LEU A C 1
ATOM 702 O O . LEU A 1 89 ? 9.490 -20.407 -6.200 1.00 84.56 89 LEU A O 1
ATOM 706 N N . LEU A 1 90 ? 7.612 -19.276 -5.706 1.00 84.75 90 LEU A N 1
ATOM 707 C CA . LEU A 1 90 ? 8.038 -18.002 -6.286 1.00 84.75 90 LEU A CA 1
ATOM 708 C C . LEU A 1 90 ? 9.274 -17.442 -5.557 1.00 84.75 90 LEU A C 1
ATOM 710 O O . LEU A 1 90 ? 10.239 -17.025 -6.203 1.00 84.75 90 LEU A O 1
ATOM 714 N N . LEU A 1 91 ? 9.294 -17.526 -4.222 1.00 82.50 91 LEU A N 1
ATOM 715 C CA . LEU A 1 91 ? 10.444 -17.148 -3.393 1.00 82.50 91 LEU A CA 1
ATOM 716 C C . LEU A 1 91 ? 11.675 -18.020 -3.671 1.00 82.50 91 LEU A C 1
ATOM 718 O O . LEU A 1 91 ? 12.769 -17.488 -3.861 1.00 82.50 91 LEU A O 1
ATOM 722 N N . ALA A 1 92 ? 11.503 -19.342 -3.770 1.00 86.62 92 ALA A N 1
ATOM 723 C CA . ALA A 1 92 ? 12.602 -20.256 -4.085 1.00 86.62 92 ALA A CA 1
ATOM 724 C C . ALA A 1 92 ? 13.251 -19.939 -5.447 1.00 86.62 92 ALA A C 1
ATOM 726 O O . ALA A 1 92 ? 14.479 -19.972 -5.577 1.00 86.62 92 ALA A O 1
ATOM 727 N N . ASN A 1 93 ? 12.442 -19.578 -6.450 1.00 88.31 93 ASN A N 1
ATOM 728 C CA . ASN A 1 93 ? 12.938 -19.149 -7.758 1.00 88.31 93 ASN A CA 1
ATOM 729 C C . ASN A 1 93 ? 13.717 -17.827 -7.671 1.00 88.31 93 ASN A C 1
ATOM 731 O O . ASN A 1 93 ? 14.820 -17.734 -8.210 1.00 88.31 93 ASN A O 1
ATOM 735 N N . ALA A 1 94 ? 13.192 -16.826 -6.957 1.00 83.56 94 ALA A N 1
ATOM 736 C CA . ALA A 1 94 ? 13.872 -15.542 -6.780 1.00 83.56 94 ALA A CA 1
ATOM 737 C C . ALA A 1 94 ? 15.238 -15.696 -6.081 1.00 83.56 94 ALA A C 1
ATOM 739 O O . ALA A 1 94 ? 16.235 -15.117 -6.517 1.00 83.56 94 ALA A O 1
ATOM 740 N N . GLU A 1 95 ? 15.320 -16.526 -5.036 1.00 85.75 95 GLU A N 1
ATOM 741 C CA . GLU A 1 95 ? 16.580 -16.826 -4.346 1.00 85.75 95 GLU A CA 1
ATOM 742 C C . GLU A 1 95 ? 17.600 -17.533 -5.248 1.00 85.75 95 GLU A C 1
ATOM 744 O O . GLU A 1 95 ? 18.804 -17.265 -5.163 1.00 85.75 95 GLU A O 1
ATOM 749 N N . ALA A 1 96 ? 17.142 -18.444 -6.110 1.00 91.38 96 ALA A N 1
ATOM 750 C CA . ALA A 1 96 ? 18.005 -19.132 -7.062 1.00 91.38 96 ALA A CA 1
ATOM 751 C C . ALA A 1 96 ? 18.602 -18.161 -8.093 1.00 91.38 96 ALA A C 1
ATOM 753 O O . ALA A 1 96 ? 19.793 -18.262 -8.393 1.00 91.38 96 ALA A O 1
ATOM 754 N N . GLU A 1 97 ? 17.817 -17.204 -8.595 1.00 88.31 97 GLU A N 1
ATOM 755 C CA . GLU A 1 97 ? 18.305 -16.161 -9.506 1.00 88.31 97 GLU A CA 1
ATOM 756 C C . GLU A 1 97 ? 19.322 -15.230 -8.827 1.00 88.31 97 GLU A C 1
ATOM 758 O O . GLU A 1 97 ? 20.392 -14.979 -9.383 1.00 88.31 97 GLU A O 1
ATOM 763 N N . LEU A 1 98 ? 19.070 -14.796 -7.586 1.00 86.44 98 LEU A N 1
ATOM 764 C CA . LEU A 1 98 ? 20.031 -13.980 -6.828 1.00 86.44 98 LEU A CA 1
ATOM 765 C C . LEU A 1 98 ? 21.386 -14.681 -6.654 1.00 86.44 98 LEU A C 1
ATOM 767 O O . LEU A 1 98 ? 22.432 -14.047 -6.789 1.00 86.44 98 LEU A O 1
ATOM 771 N N . LYS A 1 99 ? 21.382 -15.996 -6.399 1.00 89.81 99 LYS A N 1
ATOM 772 C CA . LYS A 1 99 ? 22.614 -16.795 -6.282 1.00 89.81 99 LYS A CA 1
ATOM 773 C C . LYS A 1 99 ? 23.408 -16.871 -7.587 1.00 89.81 99 LYS A C 1
ATOM 775 O O . LYS A 1 99 ? 24.623 -17.032 -7.519 1.00 89.81 99 LYS A O 1
ATOM 780 N N . LYS A 1 100 ? 22.755 -16.783 -8.751 1.00 89.81 100 LYS A N 1
ATOM 781 C CA . LYS A 1 100 ? 23.441 -16.743 -10.054 1.00 89.81 100 LYS A CA 1
ATOM 782 C C . LYS A 1 100 ? 24.147 -15.402 -10.240 1.00 89.81 100 LYS A C 1
ATOM 784 O O . LYS A 1 100 ? 25.344 -15.391 -10.476 1.00 89.81 100 LYS A O 1
ATOM 789 N N . ILE A 1 101 ? 23.433 -14.300 -10.002 1.00 83.31 101 ILE A N 1
ATOM 790 C CA . ILE A 1 101 ? 23.961 -12.932 -10.149 1.00 83.31 101 ILE A CA 1
ATOM 791 C C . ILE A 1 101 ? 25.149 -12.672 -9.209 1.00 83.31 101 ILE A C 1
ATOM 793 O O . ILE A 1 101 ? 26.071 -11.957 -9.570 1.00 83.31 101 ILE A O 1
ATOM 797 N N . GLN A 1 102 ? 25.144 -13.242 -8.001 1.00 71.06 102 GLN A N 1
ATOM 798 C CA . GLN A 1 102 ? 26.242 -13.082 -7.034 1.00 71.06 102 GLN A CA 1
ATOM 799 C C . GLN A 1 102 ? 27.481 -13.944 -7.333 1.00 71.06 102 GLN A C 1
ATOM 801 O O . GLN A 1 102 ? 28.489 -13.809 -6.638 1.00 71.06 102 GLN A O 1
ATOM 806 N N . LYS A 1 103 ? 27.392 -14.878 -8.287 1.00 63.91 103 LYS A N 1
ATOM 807 C CA . LYS A 1 103 ? 28.471 -15.814 -8.635 1.00 63.91 103 LYS A CA 1
ATOM 808 C C . LYS A 1 103 ? 29.229 -15.409 -9.909 1.00 63.91 103 LYS A C 1
ATOM 810 O O . LYS A 1 103 ? 30.300 -15.970 -10.147 1.00 63.91 103 LYS A O 1
ATOM 815 N N . ASP A 1 104 ? 28.686 -14.463 -10.669 1.00 51.78 104 ASP A N 1
ATOM 816 C CA . ASP A 1 104 ? 29.331 -13.788 -11.803 1.00 51.78 104 ASP A CA 1
ATOM 817 C C . ASP A 1 104 ? 30.127 -12.555 -11.333 1.00 51.78 104 ASP A C 1
ATOM 819 O O . ASP A 1 104 ? 31.185 -12.272 -11.944 1.00 51.78 104 ASP A O 1
#

pLDDT: mean 81.68, std 12.77, range [48.47, 93.62]

Sequence (104 aa):
MPQEQGVKIEEETRRQIAHFLPDAIAKTLQSYKDFYDSDAGFESAKEFSAHHSACKAAIAHVELLIKLAKWADLPDETGHREEDAELALLLANAEAELKKIQKD

Secondary structure (DSSP, 8-state):
--HHHHHHHHHHHHHHHHHHHHHHHHHHHHHHHHHHHS-----SHHHHHHHHHHHHHHHHHHHHHHHHHHHTT--------SHHHHHHHHHHHHHHHHHHHTT-